Protein AF-A0A8H4P598-F1 (afdb_monomer_lite)

pLDDT: mean 81.72, std 12.33, range [45.53, 93.75]

Sequence (88 aa):
MSLTTEEIRGLSQNVVTDTALDKLLVLTWDDFSQYNTTNDFNKFLTRVVGIKQPEFPPHLRLPVAQRWARQVVAGEILAFRDDNLIAL

Secondary structure (DSSP, 8-state):
----HHHHHHHHHT---HHHHHHHHH--HHHHHTTTT-HHHHHHHHHHHS--TTSS-HHHHHHHHHHHHHHHHTTSSPEEETTEEE--

Structure (mmCIF, N/CA/C/O backbone):
data_AF-A0A8H4P598-F1
#
_entry.id   AF-A0A8H4P598-F1
#
loop_
_atom_site.group_PDB
_atom_site.id
_atom_site.type_symbol
_atom_site.label_atom_id
_atom_site.label_alt_id
_atom_site.label_comp_id
_atom_site.label_asym_id
_atom_site.label_entity_id
_atom_site.label_seq_id
_atom_site.pdbx_PDB_ins_code
_atom_site.Cartn_x
_atom_site.Cartn_y
_atom_site.Cartn_z
_atom_site.occupancy
_atom_site.B_iso_or_equiv
_atom_site.auth_seq_id
_atom_site.auth_comp_id
_atom_site.auth_asym_id
_atom_site.auth_atom_id
_atom_site.pdbx_PDB_model_num
ATOM 1 N N . MET A 1 1 ? -5.827 10.108 -8.898 1.00 77.81 1 MET A N 1
ATOM 2 C CA . MET A 1 1 ? -6.088 10.490 -7.485 1.00 77.81 1 MET A CA 1
ATOM 3 C C . MET A 1 1 ? -4.879 10.023 -6.717 1.00 77.81 1 MET A C 1
ATOM 5 O O . MET A 1 1 ? -4.517 8.867 -6.875 1.00 77.81 1 MET A O 1
ATOM 9 N N . SER A 1 2 ? -4.219 10.909 -5.978 1.00 85.12 2 SER A N 1
ATOM 10 C CA . SER A 1 2 ? -2.910 10.627 -5.390 1.00 85.12 2 SER A CA 1
ATOM 11 C C . SER A 1 2 ? -2.979 10.503 -3.865 1.00 85.12 2 SER A C 1
ATOM 13 O O . SER A 1 2 ? -3.946 10.938 -3.228 1.00 85.12 2 SER A O 1
ATOM 15 N N . LEU A 1 3 ? -1.955 9.876 -3.285 1.00 89.00 3 LEU A N 1
ATOM 16 C CA . LEU A 1 3 ? -1.770 9.828 -1.837 1.00 89.00 3 LEU A CA 1
ATOM 17 C C . L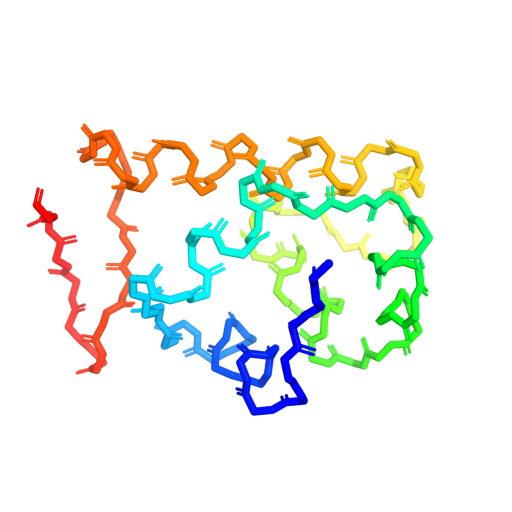EU A 1 3 ? -1.195 11.163 -1.346 1.00 89.00 3 LEU A C 1
ATOM 19 O O . LEU A 1 3 ? -0.373 11.798 -2.004 1.00 89.00 3 LEU A O 1
ATOM 23 N N . THR A 1 4 ? -1.593 11.616 -0.171 1.00 91.56 4 THR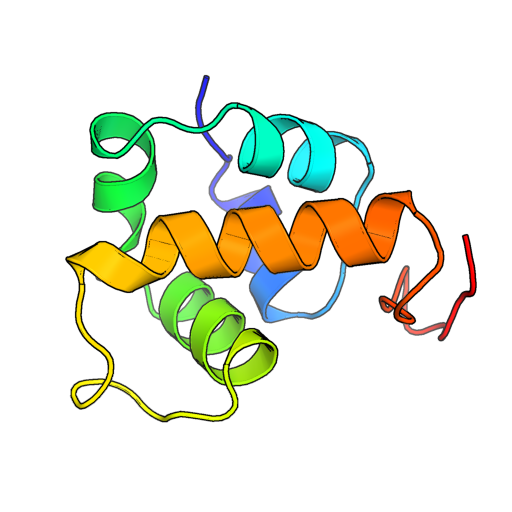 A N 1
ATOM 24 C CA . THR A 1 4 ? -0.909 12.743 0.465 1.00 91.56 4 THR A CA 1
ATOM 25 C C . THR A 1 4 ? 0.406 12.276 1.086 1.00 91.56 4 THR A C 1
ATOM 27 O O . 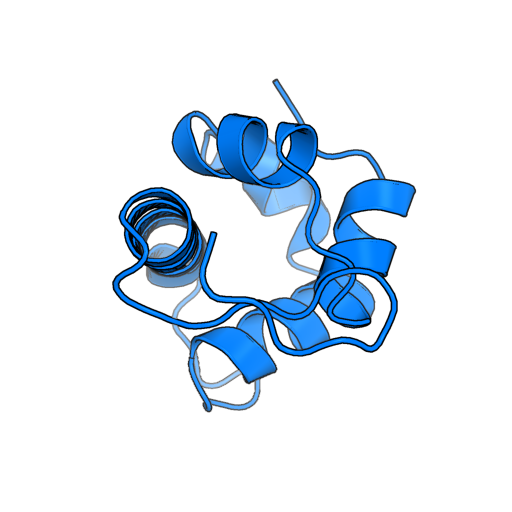THR A 1 4 ? 0.609 11.090 1.365 1.00 91.56 4 THR A O 1
ATOM 30 N N . THR A 1 5 ? 1.317 13.215 1.339 1.00 88.31 5 THR A N 1
ATOM 31 C CA . THR A 1 5 ? 2.553 12.935 2.084 1.00 88.31 5 THR A CA 1
ATOM 32 C C . THR A 1 5 ? 2.243 12.341 3.462 1.00 88.31 5 THR A C 1
ATOM 34 O O . THR A 1 5 ? 2.920 11.417 3.906 1.00 88.31 5 THR A O 1
ATOM 37 N N . GLU A 1 6 ? 1.199 12.837 4.126 1.00 90.31 6 GLU A N 1
ATOM 38 C CA . GLU A 1 6 ? 0.707 12.352 5.417 1.00 90.31 6 GLU A CA 1
ATOM 39 C C . GLU A 1 6 ? 0.195 10.913 5.337 1.00 90.31 6 GLU A C 1
ATOM 41 O O . GLU A 1 6 ? 0.520 10.114 6.208 1.00 90.31 6 GLU A O 1
ATOM 46 N N . GLU A 1 7 ? -0.548 10.556 4.288 1.00 90.69 7 GLU A N 1
ATOM 47 C CA . GLU A 1 7 ? -1.026 9.183 4.087 1.00 90.69 7 GLU A CA 1
ATOM 48 C C . GLU A 1 7 ? 0.141 8.213 3.881 1.00 90.69 7 GLU A C 1
ATOM 50 O O . GLU A 1 7 ? 0.158 7.132 4.463 1.00 90.69 7 GLU A O 1
ATOM 55 N N . ILE A 1 8 ? 1.168 8.609 3.125 1.00 89.38 8 ILE A N 1
ATOM 56 C CA . ILE A 1 8 ? 2.370 7.783 2.928 1.00 89.38 8 ILE A CA 1
ATOM 57 C C . ILE A 1 8 ? 3.174 7.642 4.212 1.00 89.38 8 ILE A C 1
ATOM 59 O O . ILE A 1 8 ? 3.668 6.554 4.513 1.00 89.38 8 ILE A O 1
ATOM 63 N N . ARG A 1 9 ? 3.292 8.722 4.987 1.00 89.38 9 ARG A N 1
ATOM 64 C CA . ARG A 1 9 ? 3.912 8.688 6.313 1.00 89.38 9 ARG A CA 1
ATOM 65 C C . ARG A 1 9 ? 3.138 7.765 7.255 1.00 89.38 9 ARG A C 1
ATOM 67 O O . ARG A 1 9 ? 3.751 6.974 7.960 1.00 89.38 9 ARG A O 1
ATOM 74 N N . GLY A 1 10 ? 1.807 7.804 7.217 1.00 89.31 10 GLY A N 1
ATOM 75 C CA . GLY A 1 10 ? 0.950 6.882 7.960 1.00 89.31 10 GLY A CA 1
ATOM 76 C C . GLY A 1 10 ? 1.209 5.429 7.566 1.00 89.31 10 GLY A C 1
ATOM 77 O O . GLY A 1 10 ? 1.558 4.611 8.415 1.00 89.31 10 GLY A O 1
ATOM 78 N N . LEU A 1 11 ? 1.181 5.118 6.267 1.00 88.75 11 LEU A N 1
ATOM 79 C CA . LEU A 1 11 ? 1.505 3.786 5.744 1.00 88.75 11 LEU A CA 1
ATOM 80 C C . LEU A 1 11 ? 2.917 3.319 6.155 1.00 88.75 11 LEU A C 1
ATOM 82 O O . LEU A 1 11 ? 3.110 2.149 6.488 1.00 88.75 11 LEU A O 1
ATOM 86 N N . SER A 1 12 ? 3.904 4.224 6.208 1.00 86.88 12 SER A N 1
ATOM 87 C CA . SER A 1 12 ? 5.269 3.922 6.678 1.00 86.88 12 SER A CA 1
ATOM 88 C C . SER A 1 12 ? 5.370 3.678 8.187 1.00 86.88 12 SER A C 1
ATOM 90 O O . SER A 1 12 ? 6.377 3.143 8.659 1.00 86.88 12 SER A O 1
ATOM 92 N N . GLN A 1 13 ? 4.334 4.043 8.943 1.00 87.06 13 GLN A N 1
ATOM 93 C CA . GLN A 1 13 ? 4.211 3.914 10.395 1.00 87.06 13 GLN A CA 1
ATOM 94 C C . GLN A 1 13 ? 3.169 2.863 10.816 1.00 87.06 13 GLN A C 1
ATOM 96 O O . GLN A 1 13 ? 2.997 2.639 12.004 1.00 87.06 13 GLN A O 1
ATOM 101 N N . ASN A 1 14 ? 2.574 2.137 9.861 1.00 81.12 14 ASN A N 1
ATOM 102 C CA . ASN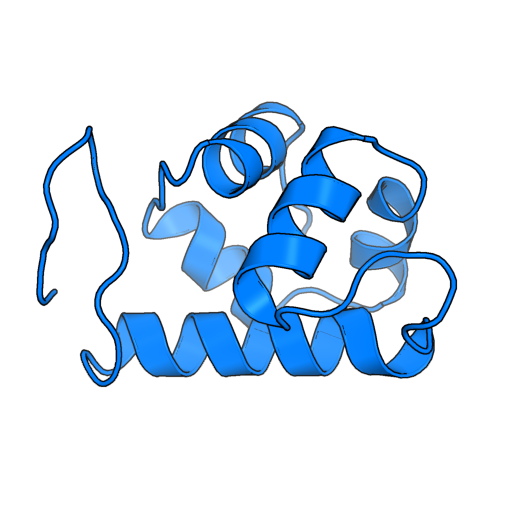 A 1 14 ? 1.441 1.226 10.069 1.00 81.12 14 ASN A CA 1
ATOM 103 C C . ASN A 1 14 ? 0.162 1.925 10.567 1.00 81.12 14 ASN A C 1
ATOM 105 O O . ASN A 1 14 ? -0.654 1.313 11.239 1.00 81.12 14 ASN A O 1
ATOM 109 N N . VAL A 1 15 ? -0.030 3.196 10.237 1.00 85.12 15 VAL A N 1
ATOM 110 C CA . VAL A 1 15 ? -1.310 3.881 10.420 1.00 85.12 15 VAL A CA 1
ATOM 111 C C . VAL A 1 15 ? -2.071 3.766 9.105 1.00 85.12 15 VAL A C 1
ATOM 113 O O . VAL A 1 15 ? -1.829 4.526 8.165 1.00 85.12 15 VAL A O 1
ATOM 116 N N . VAL A 1 16 ? -2.937 2.755 9.015 1.00 85.88 16 VAL A N 1
ATOM 117 C CA . VAL A 1 16 ? -3.719 2.464 7.809 1.00 85.88 16 VAL A CA 1
ATOM 118 C C . VAL A 1 16 ? -5.119 3.050 7.956 1.00 85.88 16 VAL A C 1
ATOM 120 O O . VAL A 1 16 ? -5.850 2.704 8.880 1.00 85.88 16 VAL A O 1
ATOM 123 N N . THR A 1 17 ? -5.488 3.949 7.044 1.00 88.88 17 THR A N 1
ATOM 124 C CA . THR A 1 17 ? -6.827 4.547 6.978 1.00 88.88 17 THR A CA 1
ATOM 125 C C . THR A 1 17 ? -7.591 4.011 5.774 1.00 88.88 17 THR A C 1
ATOM 127 O O . THR A 1 17 ? -6.986 3.712 4.741 1.00 88.88 17 THR A O 1
ATOM 130 N N . ASP A 1 18 ? -8.920 3.962 5.876 1.00 88.75 18 ASP A N 1
ATOM 131 C CA . ASP A 1 18 ? -9.797 3.547 4.771 1.00 88.75 18 ASP A CA 1
ATOM 132 C C . ASP A 1 18 ? -9.538 4.394 3.515 1.00 88.75 18 ASP A C 1
ATOM 134 O O . ASP A 1 18 ? -9.352 3.867 2.422 1.00 88.75 18 ASP A O 1
ATOM 138 N N . THR A 1 19 ? -9.360 5.708 3.687 1.00 91.12 19 THR A N 1
ATOM 139 C CA . THR A 1 19 ? -9.008 6.630 2.598 1.00 91.12 19 THR A CA 1
ATOM 140 C C . THR A 1 19 ? -7.700 6.253 1.896 1.00 91.12 19 THR A C 1
ATOM 142 O O . THR A 1 19 ? -7.615 6.330 0.669 1.00 91.12 19 THR A O 1
ATOM 145 N N . ALA A 1 20 ? -6.661 5.863 2.644 1.00 90.69 20 ALA A N 1
ATOM 146 C CA . ALA A 1 20 ? -5.382 5.465 2.060 1.00 90.69 20 ALA A CA 1
ATOM 147 C C . ALA A 1 20 ? -5.499 4.131 1.303 1.00 90.69 20 ALA A C 1
ATOM 149 O O . ALA A 1 20 ? -4.893 3.981 0.240 1.00 90.69 20 ALA A O 1
ATOM 150 N N . LEU A 1 21 ? -6.301 3.191 1.815 1.00 91.00 21 LEU A N 1
ATOM 151 C CA . LEU A 1 21 ? -6.599 1.924 1.143 1.00 91.00 21 LEU A CA 1
ATOM 152 C C . LEU A 1 21 ? -7.354 2.158 -0.168 1.00 91.00 21 LEU A C 1
ATOM 154 O O . LEU A 1 21 ? -6.894 1.706 -1.217 1.00 91.00 21 LEU A O 1
ATOM 158 N N . ASP A 1 22 ? -8.437 2.933 -0.140 1.00 92.94 22 ASP A N 1
ATOM 159 C CA . ASP A 1 22 ? -9.231 3.260 -1.328 1.00 92.94 22 ASP A CA 1
ATOM 160 C C . ASP A 1 22 ? -8.381 3.934 -2.408 1.00 92.94 22 ASP A C 1
ATOM 162 O O . ASP A 1 22 ? -8.446 3.577 -3.587 1.00 92.94 22 ASP A O 1
ATOM 166 N N . LYS A 1 23 ? -7.509 4.869 -2.007 1.00 93.75 23 LYS A N 1
ATOM 167 C CA . LYS A 1 23 ? -6.549 5.514 -2.911 1.00 93.75 23 LYS A CA 1
ATOM 168 C C . LYS A 1 23 ? -5.577 4.518 -3.521 1.00 93.75 23 LYS A C 1
ATOM 170 O O . LYS A 1 23 ? -5.379 4.547 -4.733 1.00 93.75 23 LYS A O 1
ATOM 175 N N . LEU A 1 24 ? -4.984 3.632 -2.716 1.00 91.62 24 LEU A N 1
ATOM 176 C CA . LEU A 1 24 ? -4.068 2.604 -3.211 1.00 91.62 24 LEU A CA 1
ATOM 177 C C . LEU A 1 24 ? -4.735 1.722 -4.271 1.00 91.62 24 LEU A C 1
ATOM 179 O O . LEU A 1 24 ? -4.112 1.441 -5.294 1.00 91.62 24 LEU A O 1
ATOM 183 N N . LEU A 1 25 ? -5.999 1.337 -4.067 1.00 92.88 25 LEU A N 1
ATOM 184 C CA . LEU A 1 25 ? -6.749 0.464 -4.975 1.00 92.88 25 LEU A CA 1
ATOM 185 C C . LEU A 1 25 ? -6.950 1.049 -6.377 1.00 92.88 25 LEU A C 1
ATOM 187 O O . LEU A 1 25 ? -6.972 0.287 -7.345 1.00 92.88 25 LEU A O 1
ATOM 191 N N . VAL A 1 26 ? -7.070 2.373 -6.491 1.00 93.19 26 VAL A N 1
ATOM 192 C CA . VAL A 1 26 ? -7.319 3.074 -7.765 1.00 93.19 26 VAL A CA 1
ATOM 193 C C . VAL A 1 26 ? -6.106 3.852 -8.282 1.00 93.19 26 VAL A C 1
ATOM 195 O O . VAL A 1 26 ? -6.201 4.522 -9.312 1.00 93.19 26 VAL A O 1
ATOM 198 N N . LEU A 1 27 ? -4.972 3.792 -7.576 1.00 92.38 27 LEU A N 1
ATOM 199 C CA . LEU A 1 27 ? -3.772 4.550 -7.921 1.00 92.38 27 LEU A CA 1
ATOM 200 C C . LEU A 1 27 ? -3.217 4.120 -9.286 1.00 92.38 27 LEU A C 1
ATOM 202 O O . LEU A 1 27 ? -3.115 2.930 -9.593 1.00 92.38 27 LEU A O 1
ATOM 206 N N . THR A 1 28 ? -2.804 5.100 -10.086 1.00 92.06 28 THR A N 1
ATOM 207 C CA . THR A 1 28 ? -2.103 4.865 -11.354 1.00 92.06 28 THR A CA 1
ATOM 208 C C . THR A 1 28 ? -0.595 4.790 -11.134 1.00 92.06 28 THR A C 1
ATOM 210 O O . THR A 1 28 ? -0.087 5.227 -10.101 1.00 92.06 28 THR A O 1
ATOM 213 N N . TRP A 1 29 ? 0.149 4.258 -12.108 1.00 87.69 29 TRP A N 1
ATOM 214 C CA . TRP A 1 29 ? 1.613 4.262 -12.036 1.00 87.69 29 TRP A CA 1
ATOM 215 C C . TRP A 1 29 ? 2.190 5.682 -12.000 1.00 87.69 29 TRP A C 1
ATOM 217 O O . TRP A 1 29 ? 3.122 5.929 -11.239 1.00 87.69 29 TRP A O 1
ATOM 227 N N . ASP A 1 30 ? 1.614 6.617 -12.756 1.00 89.50 30 ASP A N 1
ATOM 228 C CA . ASP A 1 30 ? 2.081 8.006 -12.791 1.00 89.50 30 ASP A CA 1
ATOM 229 C C . ASP A 1 30 ? 1.932 8.671 -11.419 1.00 89.50 30 ASP A C 1
ATOM 231 O O . ASP A 1 30 ? 2.902 9.234 -10.907 1.00 89.50 30 ASP A O 1
ATOM 235 N N . ASP A 1 31 ? 0.770 8.504 -10.775 1.00 88.12 31 ASP A N 1
ATOM 236 C CA . ASP A 1 31 ? 0.530 8.959 -9.400 1.00 88.12 31 ASP A CA 1
ATOM 237 C C . ASP A 1 31 ? 1.490 8.266 -8.410 1.00 88.12 31 ASP A C 1
ATOM 239 O O . ASP A 1 31 ? 2.084 8.909 -7.548 1.00 88.12 31 ASP A O 1
ATOM 243 N N . PHE A 1 32 ? 1.684 6.951 -8.550 1.00 84.62 32 PHE A N 1
ATOM 244 C CA . PHE A 1 32 ? 2.528 6.137 -7.668 1.00 84.62 32 PHE A CA 1
ATOM 245 C C . PHE A 1 32 ? 4.019 6.496 -7.754 1.00 84.62 32 PHE A C 1
ATOM 247 O O . PHE A 1 32 ? 4.741 6.469 -6.754 1.00 84.62 32 PHE A O 1
ATOM 254 N N . SER A 1 33 ? 4.495 6.820 -8.957 1.00 83.50 33 SER A N 1
ATOM 255 C CA . SER A 1 33 ? 5.911 7.042 -9.255 1.00 83.50 33 SER A CA 1
ATOM 256 C C . SER A 1 33 ? 6.501 8.241 -8.506 1.00 83.50 33 SER A C 1
ATOM 258 O O . SER A 1 33 ? 7.694 8.238 -8.192 1.00 83.50 33 SER A O 1
ATOM 260 N N . GLN A 1 34 ? 5.659 9.211 -8.131 1.00 86.00 34 GLN A N 1
ATOM 261 C CA . GLN A 1 34 ? 6.039 10.420 -7.394 1.00 86.00 34 GLN A CA 1
ATOM 262 C C . GLN A 1 34 ? 6.643 10.111 -6.015 1.00 86.00 34 GLN A C 1
ATOM 264 O O . GLN A 1 34 ? 7.420 10.902 -5.484 1.00 86.00 34 GLN A O 1
ATOM 269 N N . TYR A 1 35 ? 6.338 8.940 -5.450 1.00 81.88 35 TYR A N 1
ATOM 270 C CA . TYR A 1 35 ? 6.768 8.547 -4.106 1.00 81.88 35 TYR A CA 1
ATOM 271 C C . TYR A 1 35 ? 7.917 7.548 -4.094 1.00 81.88 35 TYR A C 1
ATOM 273 O O . TYR A 1 35 ? 8.447 7.233 -3.027 1.00 81.88 35 TYR A O 1
ATOM 281 N N . ASN A 1 36 ? 8.333 7.073 -5.270 1.00 73.69 36 ASN A N 1
ATOM 282 C CA . ASN A 1 36 ? 9.256 5.953 -5.439 1.00 73.69 36 ASN A CA 1
ATOM 283 C C . ASN A 1 36 ? 10.660 6.203 -4.851 1.00 73.69 36 ASN A C 1
ATOM 285 O O . ASN A 1 36 ? 11.430 5.267 -4.637 1.00 73.69 36 ASN A O 1
ATOM 289 N N . THR A 1 37 ? 10.988 7.467 -4.584 1.00 73.75 37 THR A N 1
ATOM 290 C CA . THR A 1 37 ? 12.252 7.920 -3.989 1.00 73.75 37 THR A CA 1
ATOM 291 C C . THR A 1 37 ? 12.124 8.312 -2.517 1.00 73.75 37 THR A C 1
ATOM 293 O O . THR A 1 37 ? 13.136 8.561 -1.863 1.00 73.75 37 THR A O 1
ATOM 296 N N . THR A 1 38 ? 10.911 8.357 -1.960 1.00 82.06 38 THR A N 1
ATOM 297 C CA . THR A 1 38 ? 10.711 8.797 -0.575 1.00 82.06 38 THR A CA 1
ATOM 298 C C . THR A 1 38 ? 11.065 7.683 0.413 1.00 82.06 38 THR A C 1
ATOM 300 O O . THR A 1 38 ? 10.775 6.503 0.199 1.00 82.06 38 THR A O 1
ATOM 303 N N . ASN A 1 39 ? 11.710 8.049 1.524 1.00 86.38 39 ASN A N 1
ATOM 304 C CA . ASN A 1 39 ? 12.108 7.088 2.558 1.00 86.38 39 ASN A CA 1
ATOM 305 C C . ASN A 1 39 ? 10.883 6.400 3.188 1.00 86.38 39 ASN A C 1
ATOM 307 O O . ASN A 1 39 ? 10.890 5.191 3.401 1.00 86.38 39 ASN A O 1
ATOM 311 N N . ASP A 1 40 ? 9.811 7.158 3.431 1.00 86.44 40 ASP A N 1
ATOM 312 C CA . ASP A 1 40 ? 8.570 6.634 4.007 1.00 86.44 40 ASP A CA 1
ATOM 313 C C . ASP A 1 40 ? 7.914 5.589 3.105 1.00 86.44 40 ASP A C 1
ATOM 315 O O . ASP A 1 40 ? 7.559 4.503 3.560 1.00 86.44 40 ASP A O 1
ATOM 319 N N . PHE A 1 41 ? 7.857 5.847 1.804 1.00 83.56 41 PHE A N 1
ATOM 320 C CA . PHE A 1 41 ? 7.328 4.880 0.855 1.00 83.56 41 PHE A CA 1
ATOM 321 C C . PHE A 1 41 ? 8.183 3.618 0.740 1.00 83.56 41 PHE A C 1
ATOM 323 O O . PHE A 1 41 ? 7.657 2.507 0.696 1.00 83.56 41 PHE A O 1
ATOM 330 N N . ASN A 1 42 ? 9.510 3.761 0.748 1.00 84.12 42 ASN A N 1
ATOM 331 C CA . ASN A 1 42 ? 10.408 2.609 0.747 1.00 84.12 42 ASN A CA 1
ATOM 332 C C . ASN A 1 42 ? 10.246 1.761 2.014 1.00 84.12 42 ASN A C 1
ATOM 334 O O . ASN A 1 42 ? 10.277 0.531 1.930 1.00 84.12 42 ASN A O 1
ATOM 338 N N . LYS A 1 43 ? 10.021 2.388 3.176 1.00 86.38 43 LYS A N 1
ATOM 339 C CA . LYS A 1 43 ? 9.681 1.681 4.419 1.00 86.38 43 LYS A CA 1
ATOM 340 C C . LYS A 1 43 ? 8.342 0.958 4.310 1.00 86.38 43 LYS A C 1
ATOM 342 O O . LYS A 1 43 ? 8.283 -0.216 4.664 1.00 86.38 43 LYS A O 1
ATOM 347 N N . PHE A 1 44 ? 7.308 1.620 3.789 1.00 88.19 44 PHE A N 1
ATOM 348 C CA . PHE A 1 44 ? 6.005 1.005 3.524 1.00 88.19 44 PHE A CA 1
ATOM 349 C C . PHE A 1 44 ? 6.147 -0.235 2.628 1.00 88.19 44 PHE A C 1
ATOM 351 O O . PHE A 1 44 ? 5.757 -1.329 3.028 1.00 88.19 44 PHE A O 1
ATOM 358 N N . LEU A 1 45 ? 6.790 -0.106 1.465 1.00 86.12 45 LEU A N 1
ATOM 359 C CA . LEU A 1 45 ? 6.987 -1.231 0.550 1.00 86.12 45 LEU A CA 1
ATOM 360 C C . LEU A 1 45 ? 7.816 -2.349 1.183 1.00 86.12 45 LEU A C 1
ATOM 362 O O . LEU A 1 45 ? 7.438 -3.510 1.086 1.00 86.12 45 LEU A O 1
ATOM 366 N N . THR A 1 46 ? 8.904 -2.024 1.884 1.00 84.69 46 THR A N 1
ATOM 367 C CA . THR A 1 46 ? 9.716 -3.041 2.576 1.00 84.69 46 THR A CA 1
ATOM 368 C C . THR A 1 46 ? 8.878 -3.835 3.580 1.00 84.69 46 THR A C 1
ATOM 370 O O . THR A 1 46 ? 9.084 -5.036 3.723 1.00 84.69 46 THR A O 1
ATOM 373 N N . ARG A 1 47 ? 7.906 -3.202 4.248 1.00 80.81 47 ARG A N 1
ATOM 374 C CA . ARG A 1 47 ? 6.984 -3.890 5.164 1.00 80.81 47 ARG A CA 1
ATOM 375 C C . ARG A 1 47 ? 5.976 -4.768 4.439 1.00 80.81 47 ARG A C 1
ATOM 377 O O . ARG A 1 47 ? 5.750 -5.888 4.874 1.00 80.81 47 ARG A O 1
ATOM 384 N N . VAL A 1 48 ? 5.400 -4.279 3.342 1.00 83.00 48 VAL A N 1
ATOM 385 C CA . VAL A 1 48 ? 4.416 -5.041 2.561 1.00 83.00 48 VAL A CA 1
ATOM 386 C C . VAL A 1 48 ? 5.050 -6.262 1.895 1.00 83.00 48 VAL A C 1
ATOM 388 O O . VAL A 1 48 ? 4.454 -7.334 1.893 1.00 83.00 48 VAL A O 1
ATOM 391 N N . VAL A 1 49 ? 6.244 -6.111 1.314 1.00 77.81 49 VAL A N 1
ATOM 392 C CA . VAL A 1 49 ? 6.864 -7.170 0.500 1.00 77.81 49 VAL A CA 1
ATOM 393 C C . VAL A 1 49 ? 7.900 -7.995 1.270 1.00 77.81 49 VAL A C 1
ATOM 395 O O . VAL A 1 49 ? 8.290 -9.066 0.816 1.00 77.81 49 VAL A O 1
ATOM 398 N N . GLY A 1 50 ? 8.400 -7.502 2.406 1.00 76.06 50 GLY A N 1
ATOM 399 C CA . GLY A 1 50 ? 9.489 -8.141 3.156 1.00 76.06 50 GLY A CA 1
ATOM 400 C C . GLY A 1 50 ? 10.861 -8.074 2.469 1.00 76.06 50 GLY A C 1
ATOM 401 O O . GLY A 1 50 ? 11.820 -8.660 2.964 1.00 76.06 50 GLY A O 1
ATOM 402 N N . ILE A 1 51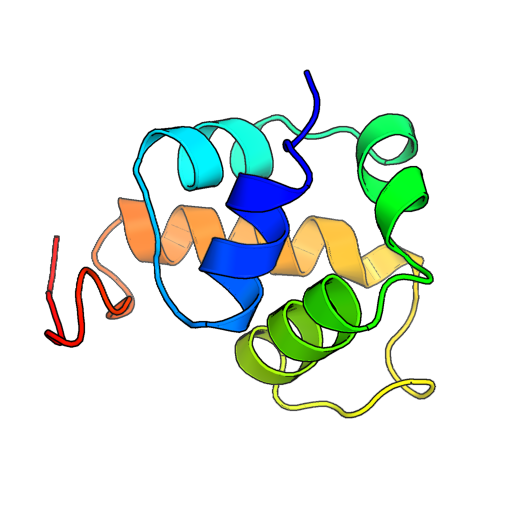 ? 10.975 -7.361 1.342 1.00 71.44 51 ILE A N 1
ATOM 403 C CA . ILE A 1 51 ? 12.203 -7.235 0.545 1.00 71.44 51 ILE A CA 1
ATOM 404 C C . ILE A 1 51 ? 12.748 -5.815 0.683 1.00 71.44 51 ILE A C 1
ATOM 406 O O . ILE A 1 51 ? 12.021 -4.836 0.491 1.00 71.44 51 ILE A O 1
ATOM 410 N N . LYS A 1 52 ? 14.042 -5.696 0.999 1.00 67.81 52 LYS A N 1
ATOM 411 C CA . LYS A 1 52 ? 14.727 -4.401 1.064 1.00 67.81 52 LYS A CA 1
ATOM 412 C C . LYS A 1 52 ? 14.998 -3.869 -0.345 1.00 67.81 52 LYS A C 1
ATOM 414 O O . LYS A 1 52 ? 15.383 -4.594 -1.255 1.00 67.81 52 LYS A O 1
ATOM 419 N N . GLN A 1 53 ? 14.815 -2.566 -0.517 1.00 67.62 53 GLN A N 1
ATOM 420 C CA . GLN A 1 53 ? 15.239 -1.854 -1.723 1.00 67.62 53 GLN A CA 1
ATOM 421 C C . GLN A 1 53 ? 16.779 -1.838 -1.814 1.00 67.62 53 GLN A C 1
ATOM 423 O O . GLN A 1 53 ? 17.421 -1.750 -0.765 1.00 67.62 53 GLN A O 1
ATOM 428 N N . PRO A 1 54 ? 17.389 -1.891 -3.018 1.00 65.88 54 PRO A N 1
ATOM 429 C CA . PRO A 1 54 ? 16.800 -1.670 -4.348 1.00 65.88 54 PRO A CA 1
ATOM 430 C C . PRO A 1 54 ? 16.406 -2.942 -5.121 1.00 65.88 54 PRO A C 1
ATOM 432 O O . PRO A 1 54 ? 16.010 -2.848 -6.280 1.00 65.88 54 PRO A O 1
ATOM 435 N N . GLU A 1 55 ? 16.508 -4.119 -4.506 1.00 75.06 55 GLU A N 1
ATOM 436 C CA . GLU A 1 55 ? 16.350 -5.426 -5.168 1.00 75.06 55 GLU A CA 1
ATOM 437 C C . GLU A 1 55 ? 14.929 -5.676 -5.701 1.00 75.06 55 GLU A C 1
ATOM 439 O O . GLU A 1 55 ? 14.712 -6.548 -6.541 1.00 75.06 55 GLU A O 1
ATOM 444 N N . PHE A 1 56 ? 13.949 -4.893 -5.240 1.00 79.75 56 PHE A N 1
ATOM 445 C CA . PHE A 1 56 ? 12.556 -5.080 -5.604 1.00 79.75 56 PHE A CA 1
ATOM 446 C C . PHE A 1 56 ? 12.166 -4.330 -6.901 1.00 79.75 56 PHE A C 1
ATOM 448 O O . PHE A 1 56 ? 12.248 -3.087 -6.948 1.00 79.75 56 PHE A O 1
ATOM 455 N N . PRO A 1 57 ? 11.675 -5.044 -7.940 1.00 83.50 57 PRO A N 1
ATOM 456 C CA . PRO A 1 57 ? 11.413 -4.462 -9.253 1.00 83.50 57 PRO A CA 1
ATOM 457 C C . PRO A 1 57 ? 10.410 -3.296 -9.209 1.00 83.50 57 PRO A C 1
ATOM 459 O O . PRO A 1 57 ? 9.298 -3.471 -8.704 1.00 83.50 57 PRO A O 1
ATOM 462 N N . PRO A 1 58 ? 1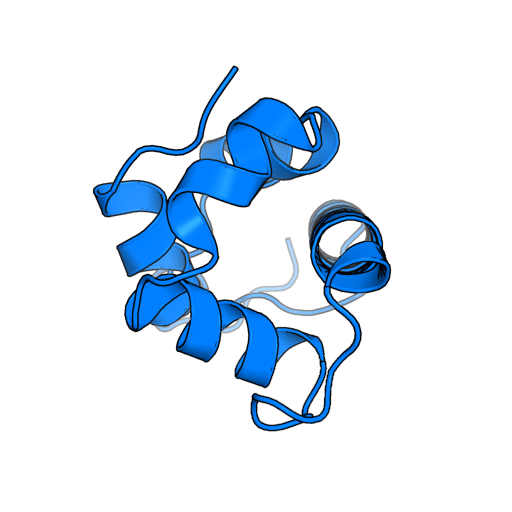0.741 -2.114 -9.773 1.00 82.31 58 PRO A N 1
ATOM 463 C CA . PRO A 1 58 ? 9.855 -0.948 -9.757 1.00 82.31 58 PRO A CA 1
ATOM 464 C C . PRO A 1 58 ? 8.447 -1.223 -10.290 1.00 82.31 58 PRO A C 1
ATOM 466 O O . PRO A 1 58 ? 7.473 -0.849 -9.646 1.00 82.31 58 PRO A O 1
ATOM 469 N N . HIS A 1 59 ? 8.335 -1.958 -11.399 1.00 84.69 59 HIS A N 1
ATOM 470 C CA . HIS A 1 59 ? 7.053 -2.274 -12.037 1.00 84.69 59 HIS A CA 1
ATOM 471 C C . HIS A 1 59 ? 6.127 -3.164 -11.183 1.00 84.69 59 HIS A C 1
ATOM 473 O O . HIS A 1 59 ? 4.932 -3.223 -11.452 1.00 84.69 59 HIS A O 1
ATOM 479 N N . LEU A 1 60 ? 6.647 -3.838 -10.147 1.00 86.94 60 LEU A N 1
ATOM 480 C CA . LEU A 1 60 ? 5.853 -4.666 -9.229 1.00 86.94 60 LEU A CA 1
ATOM 481 C C . LEU A 1 60 ? 5.393 -3.912 -7.975 1.00 86.94 60 LEU A C 1
ATOM 483 O O . LEU A 1 60 ? 4.516 -4.399 -7.265 1.00 86.94 60 LEU A O 1
ATOM 487 N N . ARG A 1 61 ? 5.937 -2.721 -7.700 1.00 86.88 61 ARG A N 1
ATOM 488 C CA . ARG A 1 61 ? 5.646 -1.947 -6.479 1.00 86.88 61 ARG A CA 1
ATOM 489 C C . ARG A 1 61 ? 4.175 -1.571 -6.358 1.00 86.88 61 ARG A C 1
ATOM 491 O O . ARG A 1 61 ? 3.580 -1.828 -5.314 1.00 86.88 61 ARG A O 1
ATOM 498 N N . LEU A 1 62 ? 3.582 -1.030 -7.421 1.00 90.12 62 LEU A N 1
ATOM 499 C CA . LEU A 1 62 ? 2.165 -0.663 -7.422 1.00 90.12 62 LEU A CA 1
ATOM 500 C C . LEU A 1 62 ? 1.246 -1.899 -7.353 1.00 90.12 62 LEU A C 1
ATOM 502 O O . LEU A 1 62 ? 0.410 -1.938 -6.450 1.00 90.12 62 LEU A O 1
ATOM 506 N N . PRO A 1 63 ? 1.416 -2.936 -8.202 1.00 91.44 63 PRO A N 1
ATOM 507 C CA . PRO A 1 63 ? 0.617 -4.159 -8.101 1.00 91.44 63 PRO A CA 1
ATOM 508 C C . PRO A 1 63 ? 0.653 -4.813 -6.717 1.00 91.44 63 PRO A C 1
ATOM 510 O O . PRO A 1 63 ? -0.372 -5.295 -6.237 1.00 91.44 63 PRO A O 1
ATOM 513 N N . VAL A 1 64 ? 1.815 -4.821 -6.056 1.00 90.19 64 VAL A N 1
ATOM 514 C CA . VAL A 1 64 ? 1.952 -5.380 -4.706 1.00 90.19 64 VAL A CA 1
ATOM 515 C C . VAL A 1 64 ? 1.250 -4.518 -3.661 1.00 90.19 64 VAL A C 1
ATOM 517 O O . VAL A 1 64 ? 0.508 -5.063 -2.846 1.00 90.19 64 VAL A O 1
ATOM 520 N N . ALA A 1 65 ? 1.412 -3.195 -3.707 1.00 89.81 65 ALA A N 1
ATOM 521 C CA . ALA A 1 65 ? 0.710 -2.292 -2.797 1.00 89.81 65 ALA A CA 1
ATOM 522 C C . ALA A 1 65 ? -0.821 -2.398 -2.950 1.00 89.81 65 ALA A C 1
ATOM 524 O O . ALA A 1 65 ? -1.542 -2.467 -1.957 1.00 89.81 65 ALA A O 1
ATOM 525 N N . GLN A 1 66 ? -1.315 -2.500 -4.188 1.00 92.44 66 GLN A N 1
ATOM 526 C CA . GLN A 1 66 ? -2.731 -2.725 -4.491 1.00 92.44 66 GLN A CA 1
ATOM 527 C C . GLN A 1 66 ? -3.230 -4.078 -3.996 1.00 92.44 66 GLN A C 1
ATOM 529 O O . GLN A 1 66 ? -4.318 -4.164 -3.431 1.00 92.44 66 GLN A O 1
ATOM 534 N N . ARG A 1 67 ? -2.451 -5.146 -4.205 1.00 92.38 67 ARG A N 1
ATOM 535 C CA . ARG A 1 67 ? -2.797 -6.475 -3.698 1.00 92.38 67 ARG A CA 1
ATOM 536 C C . ARG A 1 67 ? -2.904 -6.454 -2.179 1.00 92.38 67 ARG A C 1
ATOM 538 O O . ARG A 1 67 ? -3.913 -6.909 -1.663 1.00 92.38 67 ARG A O 1
ATOM 545 N N . TRP A 1 68 ? -1.915 -5.890 -1.494 1.00 91.19 68 TRP A N 1
ATOM 546 C CA . TRP A 1 68 ? -1.942 -5.736 -0.043 1.00 91.19 68 TRP A CA 1
ATOM 547 C C . TRP A 1 68 ? -3.182 -4.967 0.423 1.00 91.19 68 TRP A C 1
ATOM 549 O O . TRP A 1 68 ? -3.906 -5.464 1.278 1.00 91.19 68 TRP A O 1
ATOM 559 N N . ALA A 1 69 ? -3.502 -3.830 -0.203 1.00 90.88 69 ALA A N 1
ATOM 560 C CA . ALA A 1 69 ? -4.694 -3.056 0.144 1.00 90.88 69 ALA A CA 1
ATOM 561 C C . ALA A 1 69 ? -5.991 -3.874 -0.014 1.00 90.88 69 ALA A C 1
ATOM 563 O O . ALA A 1 69 ? -6.840 -3.840 0.871 1.00 90.88 69 ALA A O 1
ATOM 564 N N . ARG A 1 70 ? -6.127 -4.674 -1.086 1.00 91.75 70 ARG A N 1
ATOM 565 C CA . ARG A 1 70 ? -7.285 -5.577 -1.263 1.00 91.75 70 ARG A CA 1
ATOM 566 C C . ARG A 1 70 ? -7.390 -6.604 -0.144 1.00 91.75 70 ARG A C 1
ATOM 568 O O . ARG A 1 70 ? -8.489 -6.855 0.330 1.00 91.75 70 ARG A O 1
ATOM 575 N N . GLN A 1 71 ? -6.267 -7.190 0.262 1.00 89.31 71 GLN A N 1
ATOM 576 C CA . GLN A 1 71 ? -6.245 -8.192 1.327 1.00 89.31 71 GLN A CA 1
ATOM 577 C C . GLN A 1 71 ? -6.609 -7.581 2.684 1.00 89.31 71 GLN A C 1
ATOM 579 O O . GLN A 1 71 ? -7.309 -8.220 3.462 1.00 89.31 71 GLN A O 1
ATOM 584 N N . VAL A 1 72 ? -6.185 -6.340 2.952 1.00 87.25 72 VAL A N 1
ATOM 585 C CA . VAL A 1 72 ? -6.594 -5.600 4.157 1.00 87.25 72 VAL A CA 1
ATOM 586 C C . VAL A 1 72 ? -8.099 -5.326 4.135 1.00 87.25 72 VAL A C 1
ATOM 588 O O . VAL A 1 72 ? -8.782 -5.633 5.104 1.00 87.25 72 VAL A O 1
ATOM 591 N N . VAL A 1 73 ? -8.633 -4.808 3.023 1.00 88.00 73 VAL A N 1
ATOM 592 C CA . VAL A 1 73 ? -10.073 -4.517 2.875 1.00 88.00 73 VAL A CA 1
ATOM 593 C C . VAL A 1 73 ? -10.928 -5.784 2.973 1.00 88.00 73 VAL A C 1
ATOM 595 O O . VAL A 1 73 ? -12.029 -5.746 3.509 1.00 88.00 73 VAL A O 1
ATOM 598 N N . ALA A 1 74 ? -10.427 -6.914 2.474 1.00 87.19 74 ALA A N 1
ATOM 599 C CA . ALA A 1 74 ? -11.103 -8.205 2.562 1.00 87.19 74 ALA A CA 1
ATOM 600 C C . ALA A 1 74 ? -11.001 -8.866 3.953 1.00 87.19 74 ALA A C 1
ATOM 602 O O . ALA A 1 74 ? -11.543 -9.954 4.138 1.00 87.19 74 ALA A O 1
ATOM 603 N N . GLY A 1 75 ? -10.286 -8.258 4.908 1.00 83.19 75 GLY A N 1
ATOM 604 C CA . GLY A 1 75 ? -10.036 -8.843 6.228 1.00 83.19 75 GLY A CA 1
ATOM 605 C C . GLY A 1 75 ? -9.128 -10.082 6.194 1.00 83.19 75 GLY A C 1
ATOM 606 O O . GLY A 1 75 ? -9.051 -10.823 7.171 1.00 83.19 75 GLY A O 1
ATOM 607 N N . GLU A 1 76 ? -8.434 -10.331 5.078 1.00 83.69 76 GLU A N 1
ATOM 608 C CA . GLU A 1 76 ? -7.550 -11.492 4.897 1.00 83.69 76 GLU A CA 1
ATOM 609 C C . GLU A 1 76 ? -6.225 -11.335 5.647 1.00 83.69 76 GLU A C 1
ATOM 611 O O . GLU A 1 76 ? -5.598 -12.323 6.033 1.00 83.69 76 GLU A O 1
ATOM 616 N N . ILE A 1 77 ? -5.778 -10.091 5.829 1.00 78.56 77 ILE A N 1
ATOM 617 C CA . ILE A 1 77 ? -4.574 -9.760 6.587 1.00 78.56 77 ILE A CA 1
ATOM 618 C C . ILE A 1 77 ? -4.859 -8.631 7.569 1.00 78.56 77 ILE A C 1
ATOM 620 O O . ILE A 1 77 ? -5.623 -7.709 7.291 1.00 78.56 77 ILE A O 1
ATOM 624 N N . LEU A 1 78 ? -4.194 -8.700 8.718 1.00 68.12 78 LEU A N 1
ATOM 625 C CA . LEU A 1 78 ? -4.313 -7.701 9.769 1.00 68.12 78 LEU A CA 1
ATOM 626 C C . LEU A 1 78 ? -3.444 -6.493 9.410 1.00 68.12 78 LEU A C 1
ATOM 628 O O . LEU A 1 78 ? -2.232 -6.622 9.215 1.00 68.12 78 LEU A O 1
ATOM 632 N N . ALA A 1 79 ? -4.066 -5.322 9.333 1.00 65.25 79 ALA A N 1
ATOM 633 C CA . ALA A 1 79 ? -3.369 -4.045 9.325 1.00 65.25 79 ALA A CA 1
ATOM 634 C C . ALA A 1 79 ? -3.346 -3.473 10.749 1.00 65.25 79 ALA A C 1
ATOM 636 O O . ALA A 1 79 ? -4.222 -3.769 11.565 1.00 65.25 79 ALA A O 1
ATOM 637 N N . PHE A 1 80 ? -2.345 -2.649 11.060 1.00 59.09 80 PHE A N 1
ATOM 638 C CA . PHE A 1 80 ? -2.411 -1.856 12.283 1.00 59.09 80 PHE A CA 1
ATOM 639 C C . PHE A 1 80 ? -3.228 -0.591 12.013 1.00 59.09 80 PHE A C 1
ATOM 641 O O . PHE A 1 80 ? -3.121 0.035 10.954 1.00 59.09 80 PHE A O 1
ATOM 648 N N . ARG A 1 81 ? -4.046 -0.224 12.991 1.00 59.31 81 ARG A N 1
ATOM 649 C CA . ARG A 1 81 ? -4.734 1.061 13.068 1.00 59.31 81 ARG A CA 1
ATOM 650 C C . ARG A 1 81 ? -4.502 1.579 14.478 1.00 59.31 81 ARG A C 1
ATOM 652 O O . ARG A 1 81 ? -4.838 0.895 15.441 1.00 59.31 81 ARG A O 1
ATOM 659 N N . ASP A 1 82 ? -3.893 2.757 14.581 1.00 55.06 82 ASP A N 1
ATOM 660 C CA . ASP A 1 82 ? -3.650 3.442 15.856 1.00 55.06 82 ASP A CA 1
ATOM 661 C C . ASP A 1 82 ? -2.984 2.528 16.912 1.00 55.06 82 ASP A C 1
ATOM 663 O O . ASP A 1 82 ? -3.509 2.336 18.006 1.00 55.06 82 ASP A O 1
ATOM 667 N N . ASP A 1 83 ? -1.861 1.894 16.542 1.00 51.88 83 ASP A N 1
ATOM 668 C CA . ASP A 1 83 ? -1.074 0.936 17.349 1.00 51.88 83 ASP A CA 1
ATOM 669 C C . ASP A 1 83 ? -1.786 -0.368 17.763 1.00 51.88 83 ASP A C 1
ATOM 671 O O . ASP A 1 83 ? -1.171 -1.246 18.373 1.00 51.88 83 ASP A O 1
ATOM 675 N N . ASN A 1 84 ? -3.046 -0.559 17.367 1.00 45.53 84 ASN A N 1
ATOM 676 C CA . ASN A 1 84 ? -3.795 -1.788 17.596 1.00 45.53 84 ASN A CA 1
ATOM 677 C C . ASN A 1 84 ? -3.848 -2.660 16.340 1.00 45.53 84 ASN A C 1
ATOM 679 O O . ASN A 1 84 ? -3.999 -2.186 15.213 1.00 45.53 84 ASN A O 1
ATOM 683 N N . LEU A 1 85 ? -3.720 -3.966 16.557 1.00 47.75 85 LEU A N 1
ATOM 684 C CA . LEU A 1 85 ? -3.779 -4.994 15.528 1.00 47.75 85 LEU A CA 1
ATOM 685 C C . LEU A 1 85 ? -5.255 -5.357 15.335 1.00 47.75 85 LEU A C 1
ATOM 687 O O . LEU A 1 85 ? -5.865 -5.899 16.257 1.00 47.75 85 LEU A O 1
ATOM 691 N N . ILE A 1 86 ? -5.850 -5.006 14.192 1.00 46.09 86 ILE A N 1
ATOM 692 C CA . ILE A 1 86 ? -7.299 -5.156 13.993 1.00 46.09 86 ILE A CA 1
ATOM 693 C C . ILE A 1 86 ? -7.583 -6.012 12.759 1.00 46.09 86 ILE A C 1
ATOM 695 O O . ILE A 1 86 ? -7.009 -5.790 11.692 1.00 46.09 86 ILE A O 1
ATOM 699 N N . ALA A 1 87 ? -8.469 -6.998 12.920 1.00 45.72 87 ALA A N 1
ATOM 700 C CA . ALA A 1 87 ? -9.237 -7.547 11.808 1.00 45.72 87 ALA A CA 1
ATOM 701 C C . ALA A 1 87 ? -10.346 -6.533 11.532 1.00 45.72 87 ALA A C 1
ATOM 703 O O . ALA A 1 87 ? -11.125 -6.248 12.445 1.00 45.72 87 ALA A O 1
ATOM 704 N N . LEU A 1 88 ? -10.335 -5.921 10.347 1.00 49.28 88 LEU A N 1
ATOM 705 C CA . LEU A 1 88 ? -11.400 -5.010 9.928 1.00 49.28 88 LEU A CA 1
ATOM 706 C C . LEU A 1 88 ? -12.691 -5.793 9.669 1.00 49.28 88 LEU A C 1
ATOM 708 O O . LEU A 1 88 ? -12.599 -6.872 9.041 1.00 49.28 88 LEU A O 1
#

Radius of gyration: 11.93 Å; chains: 1; bounding box: 28×24×30 Å

Organism: NCBI:txid2364996

Foldseek 3Di:
DADDPVLLLCLLVLADDPVSLVCLQPPDLVRVVVCVPPPSNQSNQCVQPVDHPDPDDSVCSSVSSNVSSVCQVVLVAWGDHPNDTDSD